Protein AF-A0A930XS33-F1 (afdb_monomer_lite)

pLDDT: mean 73.61, std 13.19, range [57.88, 94.75]

Radius of gyration: 23.99 Å; chains: 1; bounding box: 64×47×16 Å

Sequence (53 aa):
MNAFRWFEKTMQFLSEGATRIFSPADDDYPPTGPQPFEGDIQRRRPAGRDKLP

Secondary structure (DSSP, 8-state):
-THHHHHHHHHHHHHHHHHHHH-GGG----SSS-----S----PPPTTTT---

Foldseek 3Di:
DPVVVVVVVVVVVVVVVCCVVPPPPVPVPPPDDPPPPPDDPPPPDDPDPVDDD

Structure (mmCIF, N/CA/C/O backbone):
data_AF-A0A930XS33-F1
#
_entry.id   AF-A0A930XS33-F1
#
loop_
_atom_site.group_PDB
_atom_site.id
_atom_site.type_symbol
_atom_site.label_atom_id
_atom_site.label_alt_id
_atom_site.label_comp_id
_atom_site.label_asym_id
_atom_site.label_entity_id
_atom_site.label_seq_id
_atom_site.pdbx_PDB_ins_code
_atom_site.Cartn_x
_atom_site.Cartn_y
_atom_site.Cartn_z
_atom_site.occupancy
_atom_site.B_iso_or_equiv
_atom_site.auth_seq_id
_atom_site.auth_comp_id
_atom_site.auth_asym_id
_atom_site.auth_atom_id
_atom_site.pdbx_PDB_model_num
ATOM 1 N N . MET A 1 1 ? 30.734 -4.271 0.012 1.00 63.00 1 MET A N 1
ATOM 2 C CA . MET A 1 1 ? 31.179 -3.217 -0.933 1.00 63.00 1 MET A CA 1
ATOM 3 C C . MET A 1 1 ? 30.308 -3.270 -2.187 1.00 63.00 1 MET A C 1
ATOM 5 O O . MET A 1 1 ? 29.968 -4.367 -2.604 1.00 63.00 1 MET A O 1
ATOM 9 N N . ASN A 1 2 ? 29.900 -2.099 -2.693 1.00 73.12 2 ASN A N 1
ATOM 10 C CA . ASN A 1 2 ? 29.120 -1.749 -3.904 1.00 73.12 2 ASN A CA 1
ATOM 11 C C . ASN A 1 2 ? 27.900 -2.602 -4.310 1.00 73.12 2 ASN A C 1
ATOM 13 O O . ASN A 1 2 ? 26.808 -2.049 -4.397 1.00 73.12 2 ASN A O 1
ATOM 17 N N . ALA A 1 3 ? 28.036 -3.913 -4.504 1.00 83.00 3 ALA A N 1
ATOM 18 C CA . ALA A 1 3 ? 26.923 -4.796 -4.868 1.00 83.00 3 ALA A CA 1
ATOM 19 C C . ALA A 1 3 ? 25.839 -4.849 -3.778 1.00 83.00 3 ALA A C 1
ATOM 21 O O . ALA A 1 3 ? 24.653 -4.731 -4.067 1.00 83.00 3 ALA A O 1
ATOM 22 N N . PHE A 1 4 ? 26.254 -4.921 -2.509 1.00 89.56 4 PHE A N 1
ATOM 23 C CA . PHE A 1 4 ? 25.328 -4.914 -1.370 1.00 89.56 4 PHE A CA 1
ATOM 24 C C . PHE A 1 4 ? 24.528 -3.604 -1.280 1.00 89.56 4 PHE A C 1
ATOM 26 O O . PHE A 1 4 ? 23.316 -3.629 -1.122 1.00 89.56 4 PHE A O 1
ATOM 33 N N . ARG A 1 5 ? 25.183 -2.457 -1.512 1.00 87.12 5 ARG A N 1
ATOM 34 C CA . ARG A 1 5 ? 24.519 -1.141 -1.522 1.00 87.12 5 ARG A CA 1
ATOM 35 C C . ARG A 1 5 ? 23.538 -0.982 -2.687 1.00 87.12 5 ARG A C 1
ATOM 37 O O . ARG A 1 5 ? 22.542 -0.283 -2.556 1.00 87.12 5 ARG A O 1
ATOM 44 N N . TRP A 1 6 ? 23.826 -1.586 -3.842 1.00 92.25 6 TRP A N 1
ATOM 45 C CA . TRP A 1 6 ? 22.909 -1.585 -4.985 1.00 92.25 6 TRP A CA 1
ATOM 46 C C . TRP A 1 6 ? 21.671 -2.453 -4.718 1.00 92.25 6 TRP A C 1
ATOM 48 O O . TRP A 1 6 ? 20.552 -2.042 -5.027 1.00 92.25 6 TRP A O 1
ATOM 58 N N . PHE A 1 7 ? 21.862 -3.606 -4.072 1.00 94.44 7 PHE A N 1
ATOM 59 C CA . PHE A 1 7 ? 20.772 -4.477 -3.640 1.00 94.44 7 PHE A CA 1
ATOM 60 C C . PHE A 1 7 ? 19.860 -3.793 -2.611 1.00 94.44 7 PHE A C 1
ATOM 62 O O . PHE A 1 7 ? 18.647 -3.783 -2.799 1.00 94.44 7 PHE A O 1
ATOM 69 N N . GLU A 1 8 ? 20.429 -3.149 -1.586 1.00 92.88 8 GLU A N 1
ATOM 70 C CA . GLU A 1 8 ? 19.669 -2.382 -0.585 1.00 92.88 8 GLU A CA 1
ATOM 71 C C . GLU A 1 8 ? 18.794 -1.301 -1.233 1.00 92.88 8 GLU A C 1
ATOM 73 O O . GLU A 1 8 ? 17.598 -1.231 -0.964 1.00 92.88 8 GLU A O 1
ATOM 78 N N . LYS A 1 9 ? 19.362 -0.504 -2.149 1.00 93.69 9 LYS A N 1
ATOM 79 C CA . LYS A 1 9 ? 18.618 0.542 -2.871 1.00 93.69 9 LYS A CA 1
ATOM 80 C C . LYS A 1 9 ? 17.492 -0.020 -3.735 1.00 93.69 9 LYS A C 1
ATOM 82 O O . LYS A 1 9 ? 16.425 0.578 -3.820 1.00 93.69 9 LYS A O 1
ATOM 87 N N . THR A 1 10 ? 17.728 -1.161 -4.377 1.00 94.69 10 THR A N 1
ATOM 88 C CA . THR A 1 10 ? 16.721 -1.823 -5.217 1.00 94.69 10 THR A CA 1
ATOM 89 C C . THR A 1 10 ? 15.573 -2.355 -4.364 1.00 94.69 10 THR A C 1
ATOM 91 O O . THR A 1 10 ? 14.409 -2.136 -4.690 1.00 94.69 10 THR A O 1
ATOM 94 N N . MET A 1 11 ? 15.892 -3.001 -3.240 1.00 94.75 11 MET A N 1
ATOM 95 C 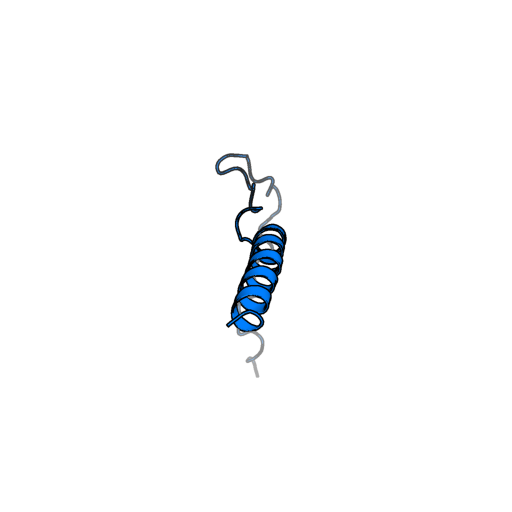CA . MET A 1 11 ? 14.889 -3.492 -2.295 1.00 94.75 11 MET A CA 1
ATOM 96 C C . MET A 1 11 ? 14.091 -2.354 -1.662 1.00 94.75 11 MET A C 1
ATOM 98 O O . MET A 1 11 ? 12.882 -2.492 -1.516 1.00 94.75 11 MET A O 1
ATOM 102 N N . GLN A 1 12 ? 14.733 -1.223 -1.359 1.00 93.19 12 GLN A N 1
ATOM 103 C CA . GLN A 1 12 ? 14.055 -0.026 -0.863 1.00 93.19 12 GLN A CA 1
ATOM 104 C C . GLN A 1 12 ? 13.059 0.542 -1.888 1.00 93.19 12 GLN A C 1
ATOM 106 O O . GLN A 1 12 ? 11.912 0.810 -1.551 1.00 93.19 12 GLN A O 1
ATOM 111 N N . PHE A 1 13 ? 13.454 0.662 -3.157 1.00 93.06 13 PHE A N 1
ATOM 112 C CA . PHE A 1 13 ? 12.555 1.137 -4.214 1.00 93.06 13 PHE A CA 1
ATOM 113 C C . PHE A 1 13 ? 11.342 0.210 -4.417 1.00 93.06 13 PHE A C 1
ATOM 115 O O . PHE A 1 13 ? 10.207 0.668 -4.564 1.00 93.06 13 PHE A O 1
ATOM 122 N N . LEU A 1 14 ? 11.566 -1.107 -4.402 1.00 94.06 14 LEU A N 1
ATOM 123 C CA . LEU A 1 14 ? 10.493 -2.092 -4.547 1.00 94.06 14 LEU A CA 1
ATOM 124 C C . LEU A 1 14 ? 9.561 -2.114 -3.329 1.00 94.06 14 LEU A C 1
ATOM 126 O O . LEU A 1 14 ? 8.348 -2.234 -3.503 1.00 94.06 14 LEU A O 1
ATOM 130 N N . SER A 1 15 ? 10.096 -1.983 -2.112 1.00 89.69 15 SER A N 1
ATOM 131 C CA . SER A 1 15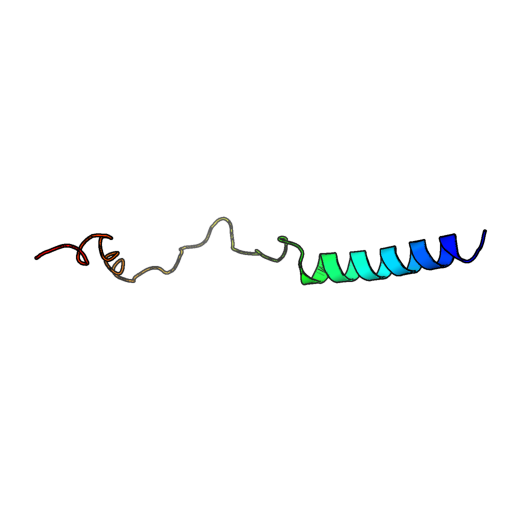 ? 9.291 -1.983 -0.888 1.00 89.69 15 SER A CA 1
ATOM 132 C C . SER A 1 15 ? 8.434 -0.725 -0.758 1.00 89.69 15 SER A C 1
ATOM 134 O O . SER A 1 15 ? 7.284 -0.830 -0.332 1.00 89.69 15 SER A O 1
ATOM 136 N N . GLU A 1 16 ? 8.925 0.439 -1.187 1.00 87.75 16 GLU A N 1
ATOM 137 C CA . GLU A 1 16 ? 8.144 1.681 -1.246 1.00 87.75 16 GLU A CA 1
ATOM 138 C C . GLU A 1 16 ? 6.948 1.547 -2.208 1.00 87.75 16 GLU A C 1
ATOM 140 O O . GLU A 1 16 ? 5.818 1.891 -1.853 1.00 87.75 16 GLU A O 1
ATOM 145 N N . GLY A 1 17 ? 7.161 0.967 -3.395 1.00 87.56 17 GLY A N 1
ATOM 146 C CA . GLY A 1 17 ? 6.088 0.698 -4.360 1.00 87.56 17 GLY A CA 1
ATOM 147 C C . GLY A 1 17 ? 5.082 -0.351 -3.874 1.00 87.56 17 GLY A C 1
ATOM 148 O O . GLY A 1 17 ? 3.872 -0.146 -3.973 1.00 87.56 17 GLY A O 1
ATOM 149 N N . ALA A 1 18 ? 5.569 -1.452 -3.300 1.00 89.31 18 ALA A N 1
ATOM 150 C CA . ALA A 1 18 ? 4.722 -2.493 -2.722 1.00 89.31 18 ALA A CA 1
ATOM 151 C C . ALA A 1 18 ? 3.889 -1.962 -1.548 1.00 89.31 18 ALA A C 1
ATOM 153 O O . ALA A 1 18 ? 2.705 -2.270 -1.456 1.00 89.31 18 ALA A O 1
ATOM 154 N N . THR A 1 19 ? 4.474 -1.114 -0.698 1.00 85.69 19 THR A N 1
ATOM 155 C CA . THR A 1 19 ? 3.746 -0.451 0.392 1.00 85.69 19 THR A CA 1
ATOM 156 C C . THR A 1 19 ? 2.672 0.466 -0.173 1.00 85.69 19 THR A C 1
ATOM 158 O O . THR A 1 19 ? 1.556 0.454 0.315 1.00 85.69 19 THR A O 1
ATOM 161 N N . ARG A 1 20 ? 2.929 1.206 -1.252 1.00 82.44 20 ARG A N 1
ATOM 162 C CA . ARG A 1 20 ? 1.883 2.037 -1.861 1.00 82.44 20 ARG A CA 1
ATOM 163 C C . ARG A 1 20 ? 0.698 1.222 -2.398 1.00 82.44 20 ARG A C 1
ATOM 165 O O . ARG A 1 20 ? -0.430 1.650 -2.222 1.00 82.44 20 ARG A O 1
ATOM 172 N N . ILE A 1 21 ? 0.943 0.080 -3.045 1.00 85.50 21 ILE A N 1
ATOM 173 C CA . ILE A 1 21 ? -0.108 -0.729 -3.698 1.00 85.50 21 ILE A CA 1
ATOM 174 C C . ILE A 1 21 ? -0.849 -1.637 -2.707 1.00 85.50 21 ILE A C 1
ATOM 176 O O . ILE A 1 21 ? -2.048 -1.852 -2.842 1.00 85.50 21 ILE A O 1
ATOM 180 N N . PHE A 1 22 ? -0.131 -2.200 -1.737 1.00 84.00 22 PHE A N 1
ATOM 181 C CA . PHE A 1 22 ? -0.652 -3.201 -0.805 1.00 84.00 22 PHE A CA 1
ATOM 182 C C . PHE A 1 22 ? -0.694 -2.702 0.640 1.00 84.00 22 PHE A C 1
ATOM 184 O O . PHE A 1 22 ? -0.874 -3.508 1.556 1.00 84.00 22 PHE A O 1
ATOM 191 N N . SER A 1 23 ? -0.498 -1.399 0.881 1.00 76.25 23 SER A N 1
ATOM 192 C CA . SER A 1 23 ? -0.718 -0.872 2.225 1.00 76.25 23 SER A CA 1
ATOM 193 C C . SER A 1 23 ? -2.192 -1.022 2.593 1.00 76.25 23 SER A C 1
ATOM 195 O O . SER A 1 23 ? -3.067 -0.797 1.760 1.00 76.25 23 SER A O 1
ATOM 197 N N . PRO A 1 24 ? -2.485 -1.312 3.866 1.00 69.81 24 PRO A N 1
ATOM 198 C CA . PRO A 1 24 ? -3.845 -1.255 4.398 1.00 69.81 24 PRO A CA 1
ATOM 199 C C . PRO A 1 24 ? -4.464 0.157 4.383 1.00 69.81 24 PRO A C 1
ATOM 201 O O . PRO A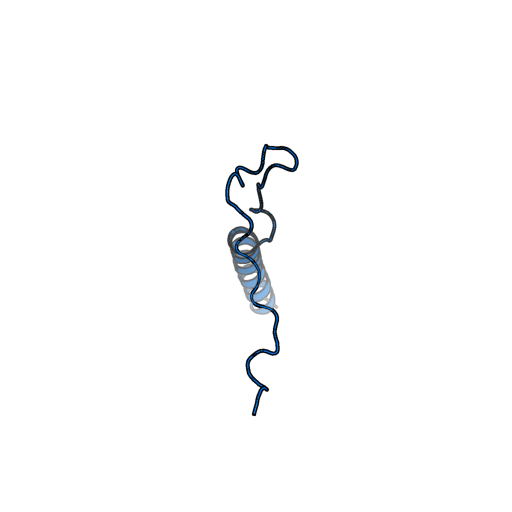 1 24 ? -5.550 0.338 4.914 1.00 69.81 24 PRO A O 1
ATOM 204 N N . ALA A 1 25 ? -3.746 1.167 3.875 1.00 62.34 25 ALA A N 1
ATOM 205 C CA . ALA A 1 25 ? -4.043 2.583 4.064 1.00 62.34 25 ALA A CA 1
ATOM 206 C C . ALA A 1 25 ? -4.993 3.181 3.012 1.00 62.34 25 ALA A C 1
ATOM 208 O O . ALA A 1 25 ? -5.385 4.327 3.176 1.00 62.34 25 ALA A O 1
ATOM 209 N N . ASP A 1 26 ? -5.385 2.418 1.985 1.00 59.31 26 ASP A N 1
ATOM 210 C CA . ASP A 1 26 ? -6.447 2.807 1.037 1.00 59.31 26 ASP A CA 1
ATOM 211 C C . ASP A 1 26 ? -7.841 2.318 1.487 1.00 59.31 26 ASP A C 1
ATOM 213 O O . ASP A 1 26 ? -8.792 2.302 0.704 1.00 59.31 26 ASP A O 1
ATOM 217 N N . ASP A 1 27 ? -7.997 1.927 2.758 1.00 58.91 27 ASP A N 1
ATOM 218 C CA . ASP A 1 27 ? -9.318 1.829 3.386 1.00 58.91 27 ASP A CA 1
ATOM 219 C C . ASP A 1 27 ? -9.772 3.232 3.813 1.00 58.91 27 ASP A C 1
ATOM 221 O O . ASP A 1 27 ? -9.885 3.556 4.994 1.00 58.91 27 ASP A O 1
ATOM 225 N N . ASP A 1 28 ? -10.015 4.089 2.819 1.00 63.19 28 ASP A N 1
ATOM 226 C CA . ASP A 1 28 ? -10.611 5.422 2.980 1.00 63.19 28 ASP A CA 1
ATOM 227 C C . ASP A 1 28 ? -12.132 5.298 3.232 1.00 63.19 28 ASP A C 1
ATOM 229 O O . ASP A 1 28 ? -12.946 6.131 2.818 1.00 63.19 28 ASP A O 1
ATOM 233 N N . TYR A 1 29 ? -12.549 4.203 3.886 1.00 61.81 29 TYR A N 1
ATOM 234 C CA . TYR A 1 29 ? -13.913 4.039 4.343 1.00 61.81 29 TYR A CA 1
ATOM 235 C C . TYR A 1 29 ? -14.153 5.092 5.416 1.00 61.81 29 TYR A C 1
ATOM 237 O O . TYR A 1 29 ? -13.446 5.129 6.430 1.00 61.81 29 TYR A O 1
ATOM 245 N N . PRO A 1 30 ? -15.133 5.979 5.216 1.00 64.00 30 PRO A N 1
ATOM 246 C CA . PRO A 1 30 ? -15.337 7.061 6.146 1.00 64.00 30 PRO A CA 1
ATOM 247 C C . PRO A 1 30 ? -15.652 6.470 7.531 1.00 64.00 30 PRO A C 1
ATOM 249 O O . PRO A 1 30 ? -16.538 5.617 7.644 1.00 64.00 30 PRO A O 1
ATOM 252 N N . PRO A 1 31 ? -14.983 6.931 8.607 1.00 62.50 31 PRO A N 1
ATOM 253 C CA . PRO A 1 31 ? -15.313 6.507 9.970 1.00 62.50 31 PRO A CA 1
ATOM 254 C C . PRO A 1 31 ? -16.755 6.887 10.337 1.00 62.50 31 PRO A C 1
ATOM 256 O O . PRO A 1 31 ? -17.337 6.333 11.269 1.00 62.50 31 PRO A O 1
ATOM 259 N N . THR A 1 32 ? -17.335 7.832 9.591 1.00 67.56 32 THR A N 1
ATOM 260 C CA . THR A 1 32 ? -18.722 8.262 9.683 1.00 67.56 32 THR A CA 1
ATOM 261 C C . THR A 1 32 ? -19.321 8.474 8.294 1.00 67.56 32 THR A C 1
ATOM 263 O O . THR A 1 32 ? -18.929 9.336 7.516 1.00 67.56 32 THR A O 1
ATOM 266 N N . GLY A 1 33 ? -20.345 7.693 8.007 1.00 66.44 33 GLY A N 1
ATOM 267 C CA . GLY A 1 33 ? -21.230 7.824 6.863 1.00 66.44 33 GLY A CA 1
ATOM 268 C C . GLY A 1 33 ? -22.389 6.868 7.110 1.00 66.44 33 GLY A C 1
ATOM 269 O O . GLY A 1 33 ? -22.186 5.852 7.785 1.00 66.44 33 GLY A O 1
ATOM 270 N N . PRO A 1 34 ? -23.615 7.163 6.654 1.00 66.25 34 PRO A N 1
ATOM 271 C CA . PRO A 1 34 ? -24.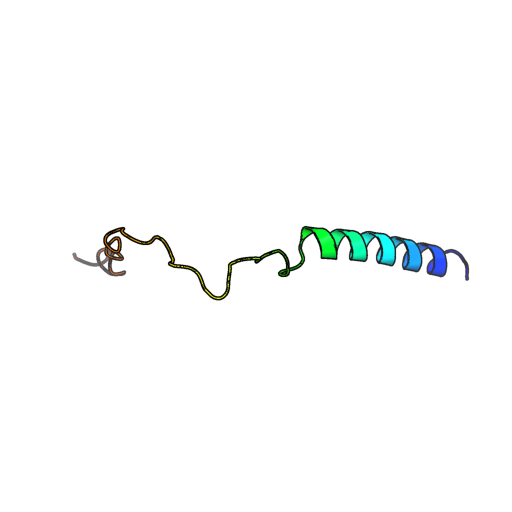645 6.142 6.683 1.00 66.25 34 PRO A CA 1
ATOM 272 C C . PRO A 1 34 ? -24.127 4.984 5.829 1.00 66.25 34 PRO A C 1
ATOM 274 O O . PRO A 1 34 ? -23.949 5.153 4.628 1.00 66.25 34 PRO A O 1
ATOM 277 N N . GLN A 1 35 ? -23.836 3.830 6.438 1.00 69.00 35 GLN A N 1
ATOM 278 C CA . GLN A 1 35 ? -23.742 2.589 5.676 1.00 69.00 35 GLN A CA 1
ATOM 279 C C . GLN A 1 35 ? -25.094 2.444 4.983 1.00 69.00 35 GLN A C 1
ATOM 281 O O . GLN A 1 35 ? -26.093 2.285 5.692 1.00 69.00 35 GLN A O 1
ATOM 286 N N . PRO A 1 36 ? -25.188 2.514 3.644 1.00 65.44 36 PRO A N 1
ATOM 287 C CA . PRO A 1 36 ? -26.441 2.223 2.985 1.00 65.44 36 PRO A CA 1
ATOM 288 C C . PRO A 1 36 ? -26.585 0.701 2.970 1.00 65.44 36 PRO A C 1
ATOM 290 O O . PRO A 1 36 ? -26.373 0.042 1.956 1.00 65.44 36 PRO A O 1
ATOM 293 N N . PHE A 1 37 ? -26.903 0.125 4.128 1.00 60.34 37 PHE A N 1
ATOM 294 C CA . PHE A 1 37 ? -27.500 -1.195 4.195 1.00 60.34 37 PHE A CA 1
ATOM 295 C C . PHE A 1 37 ? -28.973 -1.032 4.570 1.00 60.34 37 PHE A C 1
ATOM 297 O O . PHE A 1 37 ? -29.383 -1.263 5.700 1.00 60.34 37 PHE A O 1
ATOM 304 N N . GLU A 1 38 ? -29.766 -0.627 3.578 1.00 65.12 38 GLU A N 1
ATOM 305 C CA . GLU A 1 38 ? -31.231 -0.766 3.568 1.00 65.12 38 GLU A CA 1
ATOM 306 C C . GLU A 1 38 ? -31.655 -2.156 3.046 1.00 65.12 38 GLU A C 1
ATOM 308 O O . GLU A 1 38 ? -32.761 -2.351 2.551 1.00 65.12 38 GLU A O 1
ATOM 313 N N . GLY A 1 39 ? -30.753 -3.140 3.091 1.00 64.50 39 GLY A N 1
ATOM 314 C CA . GLY A 1 39 ? -31.074 -4.523 2.765 1.00 64.50 39 GLY A CA 1
ATOM 315 C C . GLY A 1 39 ? -31.571 -5.252 4.004 1.00 64.50 39 GLY A C 1
ATOM 316 O O . GLY A 1 39 ? -31.034 -5.076 5.093 1.00 64.50 39 GLY A O 1
ATOM 317 N N . ASP A 1 40 ? -32.567 -6.119 3.853 1.00 65.75 40 ASP A N 1
ATOM 318 C CA . ASP A 1 40 ? -32.854 -7.115 4.881 1.00 65.75 40 ASP A CA 1
ATOM 319 C C . ASP A 1 40 ? -31.590 -7.971 5.071 1.00 65.75 40 ASP A C 1
ATOM 321 O O . ASP A 1 40 ? -30.983 -8.420 4.089 1.00 65.75 40 ASP A O 1
ATOM 325 N N . ILE A 1 41 ? -31.152 -8.173 6.318 1.00 63.06 41 ILE A N 1
ATOM 326 C CA . ILE A 1 41 ? -29.993 -9.024 6.615 1.00 63.06 41 ILE A CA 1
ATOM 327 C 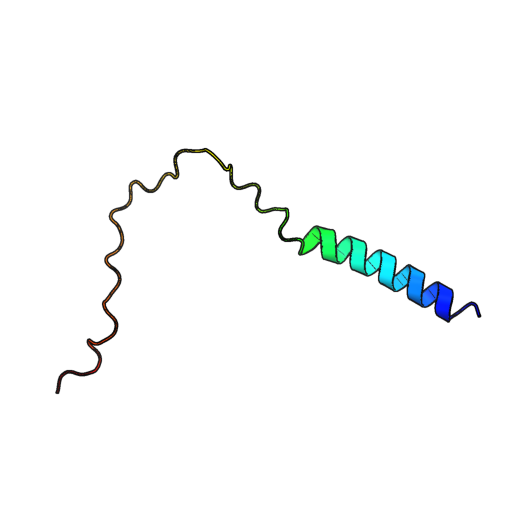C . ILE A 1 41 ? -30.301 -10.389 6.004 1.00 63.06 41 ILE A C 1
ATOM 329 O O . ILE A 1 41 ? -31.177 -11.101 6.496 1.00 63.06 41 ILE A O 1
ATOM 333 N N . GLN A 1 42 ? -29.592 -10.763 4.932 1.00 62.38 42 GLN A N 1
ATOM 334 C CA . GLN A 1 42 ? -29.694 -12.098 4.349 1.00 62.38 42 GLN A CA 1
ATOM 335 C C . GLN A 1 42 ? -29.414 -13.085 5.476 1.00 62.38 42 GLN A C 1
ATOM 337 O O . GLN A 1 42 ? -28.287 -13.192 5.970 1.00 62.38 42 GLN A O 1
ATOM 342 N N . ARG A 1 43 ? -30.485 -13.726 5.952 1.00 59.81 43 ARG A N 1
ATOM 343 C CA . ARG A 1 43 ? -30.495 -14.586 7.130 1.00 59.81 43 ARG A CA 1
ATOM 344 C C . ARG A 1 43 ? -29.359 -15.587 6.964 1.00 59.81 43 ARG A C 1
ATOM 346 O O . ARG A 1 43 ? -29.441 -16.459 6.098 1.00 59.81 43 ARG A O 1
ATOM 353 N N . ARG A 1 44 ? -28.285 -15.454 7.754 1.00 65.56 44 ARG A N 1
ATOM 354 C CA . ARG A 1 44 ? -27.178 -16.419 7.725 1.00 65.56 44 ARG A CA 1
ATOM 355 C C . ARG A 1 44 ? -27.785 -17.809 7.871 1.00 65.56 44 ARG A C 1
ATOM 357 O O . ARG A 1 44 ? -28.495 -18.079 8.841 1.00 65.56 44 ARG A O 1
ATOM 364 N N . ARG A 1 45 ? -27.534 -18.681 6.890 1.00 65.62 45 ARG A N 1
ATOM 365 C CA . ARG A 1 45 ? -27.909 -20.091 6.986 1.00 65.62 45 ARG A CA 1
ATOM 366 C C . ARG A 1 45 ? -27.186 -20.655 8.214 1.00 65.62 45 ARG A C 1
ATOM 368 O O . ARG A 1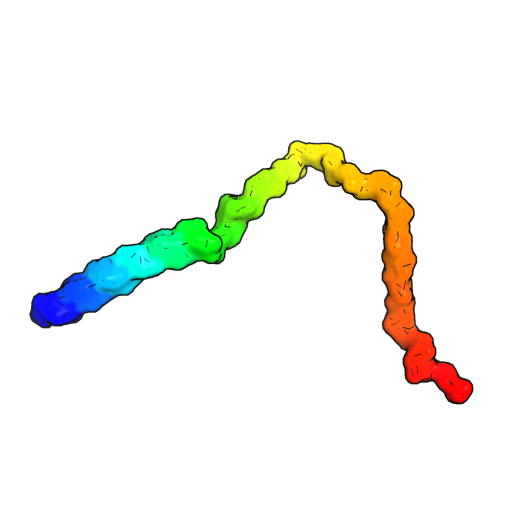 45 ? -25.957 -20.598 8.235 1.00 65.62 45 ARG A O 1
ATOM 375 N N . PRO A 1 46 ? -27.899 -21.145 9.245 1.00 57.88 46 PRO A N 1
ATOM 376 C CA . PRO A 1 46 ? -27.235 -21.738 10.393 1.00 57.88 46 PRO A CA 1
ATOM 377 C C . PRO A 1 46 ? -26.454 -22.963 9.910 1.00 57.88 46 PRO A C 1
ATOM 379 O O . PRO A 1 46 ? -27.000 -23.819 9.207 1.00 57.88 46 PRO A O 1
ATOM 382 N N . ALA A 1 47 ? -25.164 -23.001 10.243 1.00 62.97 47 ALA A N 1
ATOM 383 C CA . ALA A 1 47 ? -24.316 -24.167 10.046 1.00 62.97 47 ALA A CA 1
ATOM 384 C C . ALA A 1 47 ? -24.917 -25.326 10.854 1.00 62.97 47 ALA A C 1
ATOM 386 O O . ALA A 1 47 ? -25.123 -25.177 12.057 1.00 62.97 47 ALA A O 1
ATOM 387 N N . GLY A 1 48 ? -25.261 -26.439 10.200 1.00 61.59 48 GLY A N 1
ATOM 388 C CA . GLY A 1 48 ? -25.845 -27.598 10.884 1.00 61.59 48 GLY A CA 1
ATOM 389 C C . GLY A 1 48 ? -27.091 -28.215 10.244 1.00 61.59 48 GLY A C 1
ATOM 390 O O . GLY A 1 48 ? -27.683 -29.103 10.848 1.00 61.59 48 GLY A O 1
ATOM 391 N N . ARG A 1 49 ? -27.507 -27.813 9.034 1.00 58.69 49 ARG A N 1
ATOM 392 C CA . ARG A 1 49 ? -28.565 -28.531 8.273 1.00 58.69 49 ARG A CA 1
ATOM 393 C C . ARG A 1 49 ? -28.040 -29.645 7.365 1.00 58.69 49 ARG A C 1
ATOM 395 O O . ARG A 1 49 ? -28.772 -30.185 6.548 1.00 58.69 49 ARG A O 1
ATOM 402 N N . ASP A 1 50 ? -26.772 -29.960 7.510 1.00 64.00 50 ASP A N 1
ATOM 403 C CA . ASP A 1 50 ? -26.024 -31.005 6.826 1.00 64.00 50 ASP A CA 1
ATOM 404 C C . ASP A 1 50 ? -25.958 -32.299 7.661 1.00 64.00 50 ASP A C 1
ATOM 406 O O . ASP A 1 50 ? -25.390 -33.293 7.221 1.00 64.00 50 ASP A O 1
ATOM 410 N N . LYS A 1 51 ? -26.594 -32.312 8.844 1.00 61.59 51 LYS A N 1
ATOM 411 C CA . LYS A 1 51 ? -26.761 -33.502 9.688 1.00 61.59 51 LYS A CA 1
ATOM 412 C C . LYS A 1 51 ? -28.190 -33.628 10.224 1.00 61.59 51 LYS A C 1
ATOM 414 O O . LYS A 1 51 ? -28.432 -33.462 11.415 1.00 61.59 51 LYS A O 1
ATOM 419 N N . LEU A 1 52 ? -29.134 -33.927 9.340 1.00 59.69 52 LEU A N 1
ATOM 420 C CA . LEU A 1 52 ? -30.355 -34.647 9.713 1.00 59.69 52 LEU A CA 1
ATOM 421 C C . LEU A 1 52 ? -30.390 -35.957 8.907 1.00 59.69 52 LEU A C 1
ATOM 423 O O . LEU A 1 52 ? -29.896 -35.941 7.779 1.00 59.69 52 LEU A O 1
ATOM 427 N N . PRO A 1 53 ? -30.856 -37.064 9.519 1.00 59.03 53 PRO A N 1
ATOM 428 C CA . PRO A 1 53 ? -30.759 -38.417 8.969 1.00 59.03 53 PRO A CA 1
ATOM 429 C C . PRO A 1 53 ? -31.497 -38.588 7.640 1.00 59.03 53 PRO A C 1
ATOM 431 O O . PRO A 1 53 ? -32.524 -37.897 7.439 1.00 59.03 53 PRO A O 1
#